Protein AF-A0A1M5W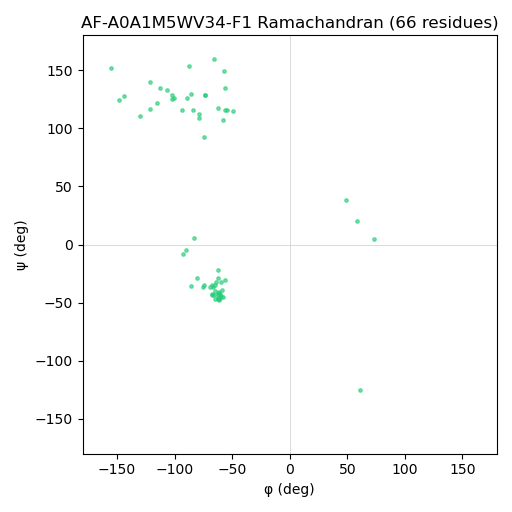V34-F1 (afdb_monomer)

Foldseek 3Di:
DDVVVVVVDQVVDDPVSVVVVVVLVVQLVVCVVVVHFSWDWDADPNDTDIDGDQADDPRGDDPPPPDD

Solvent-accessible surface area (backbone atoms only — not comparable to full-atom values): 4310 Å² total; per-residue (Å²): 135,63,72,76,58,57,61,53,51,55,76,71,44,56,68,69,58,50,49,51,52,52,53,51,52,52,51,36,50,52,31,45,75,69,75,41,77,27,65,48,79,48,78,55,97,91,42,82,43,80,50,69,61,60,58,60,90,91,45,70,53,74,76,76,73,76,82,126

Structure (mmCIF, N/CA/C/O backbone):
data_AF-A0A1M5WV34-F1
#
_entry.id   AF-A0A1M5WV34-F1
#
loop_
_atom_site.group_PDB
_atom_site.id
_atom_site.type_symbol
_atom_site.label_atom_id
_atom_site.label_alt_id
_atom_site.label_comp_id
_atom_site.label_asym_id
_atom_site.label_entity_id
_atom_site.label_seq_id
_atom_site.pdbx_PDB_ins_code
_atom_site.Cartn_x
_atom_site.Cartn_y
_atom_site.Cartn_z
_atom_site.occupancy
_atom_site.B_iso_or_equiv
_atom_site.auth_seq_id
_atom_site.auth_comp_id
_atom_site.auth_asym_id
_atom_site.auth_atom_id
_atom_site.pdbx_PDB_model_num
ATOM 1 N N . MET A 1 1 ? 6.318 -18.771 -1.736 1.00 41.28 1 MET A N 1
ATOM 2 C CA . MET A 1 1 ? 7.229 -17.606 -1.805 1.00 41.28 1 MET A CA 1
ATOM 3 C C . MET A 1 1 ? 7.406 -17.071 -0.396 1.00 41.28 1 MET A C 1
ATOM 5 O O . MET A 1 1 ? 6.423 -17.006 0.330 1.00 41.28 1 MET A O 1
ATOM 9 N N . ASN A 1 2 ? 8.644 -16.820 0.025 1.00 44.91 2 ASN A N 1
ATOM 10 C CA . ASN A 1 2 ? 8.983 -16.514 1.417 1.00 44.91 2 ASN A CA 1
ATOM 11 C C . ASN A 1 2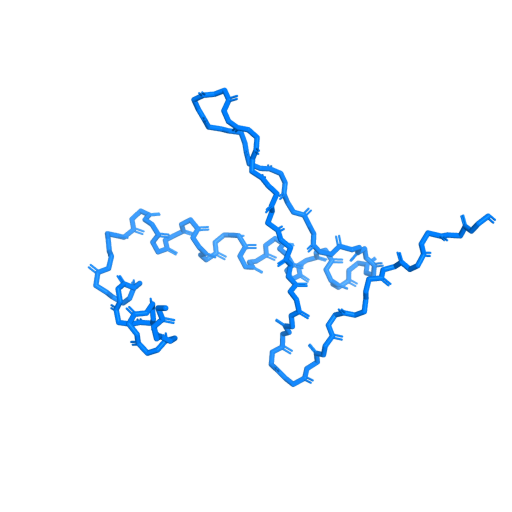 ? 8.808 -15.003 1.663 1.00 44.91 2 ASN A C 1
ATOM 13 O O . ASN A 1 2 ? 9.320 -14.215 0.872 1.00 44.91 2 ASN A O 1
ATOM 17 N N . GLN A 1 3 ? 8.093 -14.581 2.714 1.00 54.22 3 GLN A N 1
ATOM 18 C CA . GLN A 1 3 ? 7.754 -13.160 2.949 1.00 54.22 3 GLN A CA 1
ATOM 19 C C . GLN A 1 3 ? 8.995 -12.249 3.015 1.00 54.22 3 GLN A C 1
ATOM 21 O O . GLN A 1 3 ? 8.951 -11.112 2.552 1.00 54.22 3 GLN A O 1
ATOM 26 N N . ASN A 1 4 ? 10.129 -12.788 3.473 1.00 54.50 4 ASN A N 1
ATOM 27 C CA . ASN A 1 4 ? 11.413 -12.085 3.528 1.00 54.50 4 ASN A CA 1
ATOM 28 C C . ASN A 1 4 ? 11.957 -11.654 2.157 1.00 54.50 4 ASN A C 1
ATOM 30 O O . ASN A 1 4 ? 12.778 -10.745 2.107 1.00 54.50 4 ASN A O 1
ATOM 34 N N . GLN A 1 5 ? 11.528 -12.293 1.061 1.00 53.16 5 GLN A N 1
ATOM 35 C CA . GLN A 1 5 ? 11.927 -11.911 -0.300 1.00 53.16 5 GLN A CA 1
ATOM 36 C C . GLN A 1 5 ? 11.116 -10.714 -0.823 1.00 53.16 5 GLN A C 1
ATOM 38 O O . GLN A 1 5 ? 11.610 -9.937 -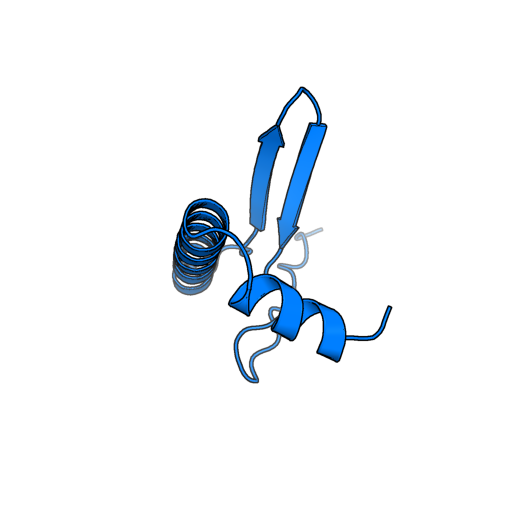1.628 1.00 53.16 5 GLN A O 1
ATOM 43 N N . LEU A 1 6 ? 9.874 -10.528 -0.362 1.00 55.50 6 LEU A N 1
ATOM 44 C CA . LEU A 1 6 ? 9.020 -9.415 -0.800 1.00 55.50 6 LEU A CA 1
ATOM 45 C C . LEU A 1 6 ? 9.446 -8.079 -0.175 1.00 55.50 6 LEU A C 1
ATOM 47 O O . LEU A 1 6 ? 9.408 -7.050 -0.846 1.00 55.50 6 LEU A O 1
ATOM 51 N N . THR A 1 7 ? 9.895 -8.092 1.082 1.00 57.28 7 THR A N 1
ATOM 52 C CA . THR A 1 7 ? 10.407 -6.895 1.771 1.00 57.28 7 THR A CA 1
ATOM 53 C C . THR A 1 7 ? 11.735 -6.4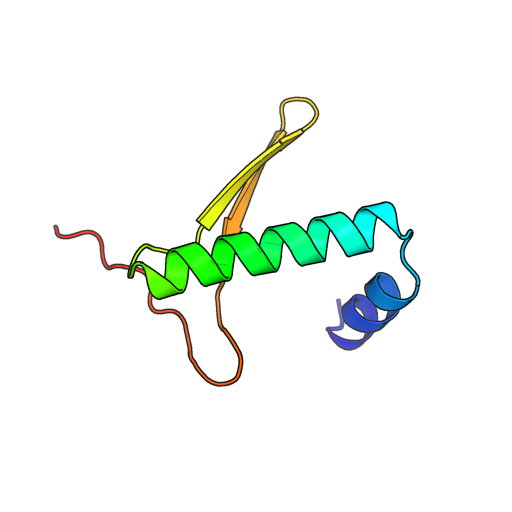07 1.195 1.00 57.28 7 THR A C 1
ATOM 55 O O . THR A 1 7 ? 11.936 -5.200 1.076 1.00 57.28 7 THR A O 1
ATOM 58 N N . THR A 1 8 ? 12.615 -7.322 0.779 1.00 58.41 8 THR A N 1
ATOM 59 C CA . THR A 1 8 ? 13.875 -6.980 0.094 1.00 58.41 8 THR A CA 1
ATOM 60 C C . THR A 1 8 ? 13.614 -6.378 -1.286 1.00 58.41 8 THR A C 1
ATOM 62 O O . THR A 1 8 ? 14.171 -5.333 -1.611 1.00 58.41 8 THR A O 1
ATOM 65 N N . ASN A 1 9 ? 12.678 -6.947 -2.050 1.00 67.25 9 ASN A N 1
ATOM 66 C CA . ASN A 1 9 ? 12.368 -6.466 -3.397 1.00 67.25 9 ASN A CA 1
ATOM 67 C C . ASN A 1 9 ? 11.777 -5.047 -3.425 1.00 67.25 9 ASN A C 1
ATOM 69 O O . ASN A 1 9 ? 12.065 -4.289 -4.346 1.00 67.25 9 ASN A O 1
ATOM 73 N N . LEU A 1 10 ? 10.967 -4.652 -2.433 1.00 75.06 10 LEU A N 1
ATOM 74 C CA . LEU A 1 10 ? 10.399 -3.298 -2.406 1.00 75.06 10 LEU A CA 1
ATOM 75 C C . LEU A 1 10 ? 11.436 -2.233 -2.013 1.00 75.06 10 LEU A C 1
ATOM 77 O O . LEU A 1 10 ? 11.407 -1.120 -2.537 1.00 75.06 10 LEU A O 1
ATOM 81 N N . ALA A 1 11 ? 12.371 -2.567 -1.118 1.00 78.50 11 ALA A N 1
ATOM 82 C CA . ALA A 1 11 ? 13.463 -1.668 -0.745 1.00 78.50 11 ALA A CA 1
ATOM 83 C C . ALA A 1 11 ? 14.398 -1.375 -1.932 1.00 78.50 11 ALA A C 1
ATOM 85 O O . ALA A 1 11 ? 14.910 -0.260 -2.053 1.00 78.50 11 ALA A O 1
ATOM 86 N N . GLU A 1 12 ? 14.560 -2.338 -2.838 1.00 85.81 12 GLU A N 1
ATOM 87 C CA . GLU A 1 12 ? 15.378 -2.226 -4.052 1.00 85.81 12 GLU A CA 1
ATOM 88 C C . GLU A 1 12 ? 14.589 -1.756 -5.288 1.00 85.81 12 GLU A C 1
ATOM 90 O O . GLU A 1 12 ? 15.192 -1.437 -6.307 1.00 85.81 12 GLU A O 1
ATOM 95 N N . ALA A 1 13 ? 13.258 -1.651 -5.201 1.00 87.69 13 ALA A N 1
ATOM 96 C CA . ALA A 1 13 ? 12.413 -1.221 -6.312 1.00 87.69 13 ALA A CA 1
ATOM 97 C C . ALA A 1 13 ? 12.656 0.241 -6.732 1.00 87.69 13 ALA A C 1
ATOM 99 O O . ALA A 1 13 ? 13.124 1.081 -5.948 1.00 87.69 13 ALA A O 1
ATOM 100 N N . ASP A 1 14 ? 12.247 0.554 -7.962 1.00 91.88 14 ASP A N 1
ATOM 101 C CA . ASP A 1 14 ? 12.262 1.910 -8.503 1.00 91.88 14 ASP A CA 1
ATOM 102 C C . ASP A 1 14 ? 11.460 2.885 -7.632 1.00 91.88 14 ASP A C 1
ATOM 104 O O . ASP A 1 14 ? 10.448 2.539 -7.012 1.00 91.88 14 ASP A O 1
ATOM 108 N N . GLN A 1 15 ? 11.888 4.150 -7.619 1.00 89.38 15 GLN A N 1
ATOM 109 C CA . GLN A 1 15 ? 11.242 5.189 -6.814 1.00 89.38 15 GLN A CA 1
ATOM 110 C C . GLN A 1 15 ? 9.763 5.382 -7.182 1.00 89.38 15 GLN A C 1
ATOM 112 O O . GLN A 1 15 ? 8.950 5.668 -6.310 1.00 89.38 15 GLN A O 1
ATOM 117 N N . SER A 1 16 ? 9.397 5.181 -8.450 1.00 91.25 16 SER A N 1
ATOM 118 C CA . SER A 1 16 ? 8.004 5.225 -8.911 1.00 91.25 16 SER A CA 1
ATOM 119 C C . SER A 1 16 ? 7.132 4.173 -8.220 1.00 91.25 16 SER A C 1
ATOM 121 O O . SER A 1 16 ? 6.031 4.489 -7.775 1.00 91.25 16 SER A O 1
ATOM 123 N N . VAL A 1 17 ? 7.640 2.948 -8.063 1.00 90.31 17 VAL A N 1
ATOM 124 C CA . VAL A 1 17 ? 6.949 1.856 -7.363 1.00 90.31 17 VAL A CA 1
ATOM 125 C C . VAL A 1 17 ? 6.833 2.168 -5.874 1.00 90.31 17 VAL A C 1
ATOM 127 O O . VAL A 1 17 ? 5.764 2.009 -5.292 1.00 90.31 17 VAL A O 1
ATOM 130 N N . LYS A 1 18 ? 7.908 2.667 -5.255 1.00 90.19 18 LYS A N 1
ATOM 131 C CA . LYS A 1 18 ? 7.896 3.077 -3.841 1.00 90.19 18 LYS A CA 1
ATOM 132 C C . LYS A 1 18 ? 6.876 4.184 -3.575 1.00 90.19 18 LYS A C 1
ATOM 134 O O . LYS A 1 18 ? 6.134 4.089 -2.602 1.00 90.19 18 LYS A O 1
ATOM 139 N N . ASN A 1 19 ? 6.814 5.190 -4.449 1.00 93.06 19 ASN A N 1
ATOM 140 C CA . ASN A 1 19 ? 5.834 6.271 -4.358 1.00 93.06 19 ASN A CA 1
ATOM 141 C C . ASN A 1 19 ? 4.407 5.729 -4.493 1.00 93.06 19 ASN A C 1
ATOM 143 O O . ASN A 1 19 ? 3.571 6.024 -3.650 1.00 93.06 19 ASN A O 1
ATOM 147 N N . PHE A 1 20 ? 4.157 4.860 -5.476 1.00 90.31 20 PHE A N 1
ATOM 148 C CA . PHE A 1 20 ? 2.849 4.228 -5.649 1.00 90.31 20 PHE A CA 1
ATOM 149 C C . PHE A 1 20 ? 2.405 3.447 -4.403 1.00 90.31 20 PHE A C 1
ATOM 151 O O . PHE A 1 20 ? 1.268 3.585 -3.959 1.00 90.31 20 PHE A O 1
ATOM 158 N N . ILE A 1 21 ? 3.302 2.659 -3.798 1.00 90.25 21 ILE A N 1
ATOM 159 C CA . ILE A 1 21 ? 2.995 1.937 -2.556 1.00 90.25 21 ILE A CA 1
ATOM 160 C C . ILE A 1 21 ? 2.741 2.904 -1.392 1.00 90.25 21 ILE A C 1
ATOM 162 O O . ILE A 1 21 ? 1.830 2.664 -0.601 1.00 90.25 21 ILE A O 1
ATOM 166 N N . ALA A 1 22 ? 3.504 3.995 -1.281 1.00 90.88 22 ALA A N 1
ATOM 167 C CA . ALA A 1 22 ? 3.275 5.009 -0.254 1.00 90.88 22 ALA A CA 1
ATOM 168 C C . ALA A 1 22 ? 1.885 5.650 -0.394 1.00 90.88 22 ALA A C 1
ATOM 170 O O . ALA A 1 22 ? 1.142 5.699 0.587 1.00 90.88 22 ALA A O 1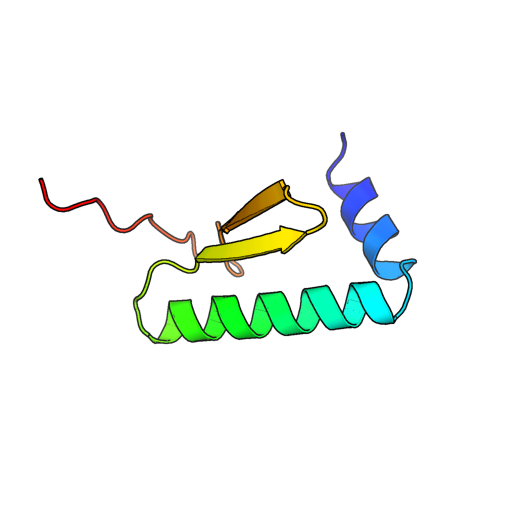
ATOM 171 N N . ASP A 1 23 ? 1.505 6.055 -1.607 1.00 92.50 23 ASP A N 1
ATOM 172 C CA . ASP A 1 23 ? 0.192 6.642 -1.894 1.00 92.50 23 ASP A CA 1
ATOM 173 C C . ASP A 1 23 ? -0.944 5.650 -1.596 1.00 92.50 23 ASP A C 1
ATOM 175 O O . ASP A 1 23 ? -1.940 6.004 -0.962 1.00 92.50 23 ASP A O 1
ATOM 179 N N . LEU A 1 24 ? -0.763 4.378 -1.967 1.00 91.06 24 LEU A N 1
ATOM 180 C CA . LEU A 1 24 ? -1.727 3.311 -1.699 1.00 91.06 24 LEU A CA 1
ATOM 181 C C . LEU A 1 24 ? -1.939 3.087 -0.193 1.00 91.06 24 LEU A C 1
ATOM 183 O O . LEU A 1 24 ? -3.075 2.962 0.265 1.00 91.06 24 LEU A O 1
ATOM 187 N N . LEU A 1 25 ? -0.862 3.071 0.595 1.00 89.69 25 LEU A N 1
ATOM 188 C CA . LEU A 1 25 ? -0.952 2.935 2.051 1.00 89.69 25 LEU A CA 1
ATOM 189 C C . LEU A 1 25 ? -1.619 4.150 2.706 1.00 89.69 25 LEU A C 1
ATOM 191 O O . LEU A 1 25 ? -2.371 3.985 3.669 1.00 89.69 25 LEU A O 1
ATOM 195 N N . VAL A 1 26 ? -1.364 5.358 2.196 1.00 90.75 26 VAL A N 1
ATOM 196 C CA . VAL A 1 26 ? -2.020 6.582 2.676 1.00 90.75 26 VAL A CA 1
ATOM 197 C C . VAL A 1 26 ? -3.526 6.509 2.441 1.00 90.75 26 VAL A C 1
ATOM 199 O O . VAL A 1 26 ? -4.292 6.760 3.372 1.00 90.75 26 VAL A O 1
ATOM 202 N N . GLU A 1 27 ? -3.952 6.116 1.243 1.00 91.38 27 GLU A N 1
ATOM 203 C CA . GLU A 1 27 ? -5.372 6.023 0.902 1.00 91.38 27 GLU A CA 1
ATOM 204 C C . GLU A 1 27 ? -6.094 4.950 1.729 1.00 91.38 27 GLU A C 1
ATOM 206 O O . GLU A 1 27 ? -7.113 5.235 2.361 1.00 91.38 27 GLU A O 1
ATOM 211 N N . LEU A 1 28 ? -5.524 3.746 1.841 1.00 90.31 28 LEU A N 1
ATOM 212 C CA . LEU A 1 28 ? -6.093 2.678 2.673 1.00 90.31 28 LEU A CA 1
ATOM 213 C C . LEU A 1 28 ? -6.211 3.098 4.148 1.00 90.31 28 LEU A C 1
ATOM 215 O O . LEU A 1 28 ? -7.206 2.803 4.809 1.00 90.31 28 LEU A O 1
ATOM 219 N N . ASN A 1 29 ? -5.224 3.827 4.674 1.00 87.31 29 ASN A N 1
ATOM 220 C CA . ASN A 1 29 ? -5.271 4.355 6.037 1.00 87.31 29 ASN A CA 1
ATOM 221 C C . ASN A 1 29 ? -6.345 5.444 6.208 1.00 87.31 29 ASN A C 1
ATOM 223 O O . ASN A 1 29 ? -6.969 5.538 7.266 1.00 87.31 29 ASN A O 1
ATOM 227 N N . ASN A 1 30 ? -6.587 6.269 5.188 1.00 88.69 30 ASN A N 1
ATOM 228 C CA . ASN A 1 30 ? -7.672 7.249 5.216 1.00 88.69 30 ASN A CA 1
ATOM 229 C C . ASN A 1 30 ? -9.040 6.558 5.252 1.00 88.69 30 ASN A C 1
ATOM 231 O O . ASN A 1 30 ? -9.878 6.928 6.075 1.00 88.69 30 ASN A O 1
ATOM 235 N N . GLN A 1 31 ? -9.234 5.515 4.443 1.00 88.69 31 GLN A N 1
ATOM 236 C CA . GLN A 1 31 ? -10.455 4.704 4.449 1.00 88.69 31 GLN A CA 1
ATOM 237 C C . GLN A 1 31 ? -10.674 4.015 5.801 1.00 88.69 31 GLN A C 1
ATOM 239 O O . GLN A 1 31 ? -11.784 4.038 6.343 1.00 88.69 31 GLN A O 1
ATOM 244 N N . LEU A 1 32 ? -9.601 3.498 6.405 1.00 85.44 32 LEU A N 1
ATOM 245 C CA . LEU A 1 32 ? -9.651 2.908 7.739 1.00 85.44 32 LEU A CA 1
ATOM 246 C C . LEU A 1 32 ? -10.112 3.920 8.802 1.00 85.44 32 LEU A C 1
ATOM 248 O O . LEU A 1 32 ? -10.994 3.623 9.607 1.00 85.44 32 LEU A O 1
ATOM 252 N N . LYS A 1 33 ? -9.560 5.142 8.789 1.00 85.06 33 LYS A N 1
ATOM 253 C CA . LYS A 1 33 ? -9.966 6.225 9.707 1.00 85.06 33 LYS A CA 1
ATOM 254 C C . LYS A 1 33 ? -11.427 6.640 9.530 1.00 85.06 33 LYS A C 1
ATOM 256 O O . LYS A 1 33 ? -12.048 7.086 10.490 1.00 85.06 33 LYS A O 1
ATOM 261 N N . GLN A 1 34 ? -11.967 6.493 8.324 1.00 85.69 34 GLN A N 1
ATOM 262 C CA . GLN A 1 34 ? -13.367 6.776 8.003 1.00 85.69 34 GLN A CA 1
ATOM 263 C C . GLN A 1 34 ? -14.315 5.614 8.351 1.00 85.69 34 GLN A C 1
ATOM 265 O O . GLN A 1 34 ? -15.501 5.698 8.051 1.00 85.69 34 GLN A O 1
ATOM 270 N N . GLN A 1 35 ? -13.819 4.545 8.995 1.00 77.50 35 GLN A N 1
ATOM 271 C CA . GLN A 1 35 ? -14.570 3.313 9.297 1.00 77.50 35 GLN A CA 1
ATOM 272 C C . GLN A 1 35 ? -15.143 2.617 8.051 1.00 77.50 35 GLN A C 1
ATOM 274 O O . GLN A 1 35 ? -16.062 1.805 8.147 1.00 77.50 35 GLN A O 1
ATOM 279 N N . SER A 1 36 ? -14.592 2.923 6.878 1.00 76.69 36 SER A N 1
ATOM 280 C CA . SER A 1 36 ? -14.888 2.215 5.635 1.00 76.69 36 SER A CA 1
ATOM 281 C C . SER A 1 36 ? -13.967 1.008 5.477 1.00 76.69 36 SER A C 1
ATOM 283 O O . SER A 1 36 ? -12.863 0.988 6.024 1.00 76.69 36 SER A O 1
ATOM 285 N N . GLU A 1 37 ? -14.417 -0.009 4.739 1.00 84.19 37 GLU A N 1
ATOM 286 C CA . GLU A 1 37 ? -13.566 -1.145 4.384 1.00 84.19 37 GLU A CA 1
ATOM 2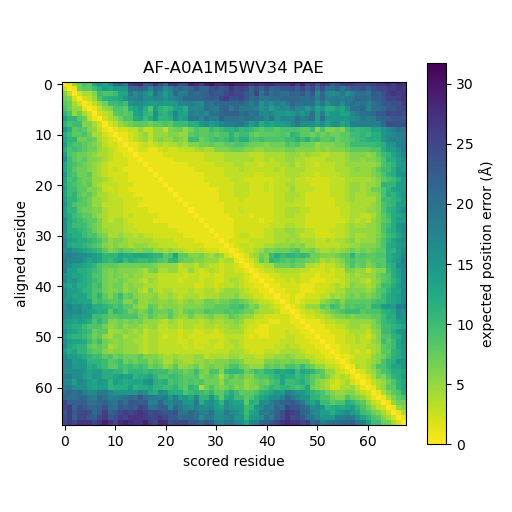87 C C . GLU A 1 37 ? -12.389 -0.637 3.530 1.00 84.19 37 GLU A C 1
ATOM 289 O O . GLU A 1 37 ? -12.631 -0.095 2.450 1.00 84.19 37 GLU A O 1
ATOM 294 N N . PRO A 1 38 ? -11.130 -0.772 3.991 1.00 87.38 38 PRO A N 1
ATOM 295 C CA . PRO A 1 38 ? -9.969 -0.242 3.287 1.00 87.38 38 PRO A CA 1
ATOM 296 C C . PRO A 1 38 ? -9.654 -1.112 2.063 1.00 87.38 38 PRO A C 1
ATOM 298 O O . PRO A 1 38 ? -8.941 -2.120 2.148 1.00 87.38 38 PRO A O 1
ATOM 301 N N . CYS A 1 39 ? -10.218 -0.724 0.923 1.00 89.88 39 CYS A N 1
ATOM 302 C CA . CYS A 1 39 ? -10.180 -1.453 -0.333 1.00 89.88 39 CYS A CA 1
ATOM 303 C C . CYS A 1 39 ? -10.076 -0.487 -1.518 1.00 89.88 39 CYS A C 1
ATOM 305 O O . CYS A 1 39 ? -10.895 0.416 -1.687 1.00 89.88 39 CYS A O 1
ATOM 307 N N . ILE A 1 40 ? -9.096 -0.720 -2.391 1.00 90.12 40 ILE A N 1
ATOM 308 C CA . ILE A 1 40 ? -8.871 0.078 -3.600 1.00 90.12 40 ILE A CA 1
ATOM 309 C C . ILE A 1 40 ? -8.952 -0.828 -4.824 1.00 90.12 40 ILE A C 1
ATOM 311 O O . ILE A 1 40 ? -8.436 -1.946 -4.826 1.00 90.12 40 ILE A O 1
ATOM 315 N N . HIS A 1 41 ? -9.577 -0.314 -5.878 1.00 90.94 41 HIS A N 1
ATOM 316 C CA . HIS A 1 41 ? -9.589 -0.935 -7.193 1.00 90.94 41 HIS A CA 1
ATOM 317 C C . HIS A 1 41 ? -8.599 -0.207 -8.098 1.00 90.94 41 HIS A C 1
ATOM 319 O O . HIS A 1 41 ? -8.675 1.012 -8.251 1.00 90.94 41 HIS A O 1
ATOM 325 N N . VAL A 1 42 ? -7.675 -0.953 -8.692 1.00 89.19 42 VAL A N 1
ATOM 326 C CA . VAL A 1 42 ? -6.687 -0.439 -9.638 1.00 89.19 42 VAL A CA 1
ATOM 327 C C . VAL A 1 42 ? -6.956 -1.073 -10.990 1.00 89.19 42 VAL A C 1
ATOM 329 O O . VAL A 1 42 ? -6.939 -2.295 -11.122 1.00 89.19 42 VAL A O 1
ATOM 332 N N . GLU A 1 43 ? -7.195 -0.242 -11.997 1.00 89.62 43 GLU A N 1
ATOM 333 C CA . GLU A 1 43 ? -7.323 -0.689 -13.378 1.00 89.62 43 GLU A CA 1
ATOM 334 C C . GLU A 1 43 ? -6.018 -0.428 -14.131 1.00 89.62 43 GLU A C 1
ATOM 336 O O . GLU A 1 43 ? -5.505 0.693 -14.150 1.00 89.62 43 GLU A O 1
ATOM 341 N N . TYR A 1 44 ? -5.463 -1.466 -14.752 1.00 84.12 44 TYR A N 1
ATOM 342 C CA . TYR A 1 44 ? -4.235 -1.356 -15.530 1.00 84.12 44 TYR A CA 1
ATOM 343 C C . TYR A 1 44 ? -4.233 -2.347 -16.692 1.00 84.12 44 TYR A C 1
ATOM 345 O O . TYR A 1 44 ? -4.413 -3.544 -16.491 1.00 84.12 44 TYR A O 1
ATOM 353 N N . PHE A 1 45 ? -4.049 -1.858 -17.923 1.00 88.19 45 PHE A N 1
ATOM 354 C CA . PHE A 1 45 ? -4.122 -2.665 -19.156 1.00 88.19 45 PHE A CA 1
ATOM 355 C C . PHE A 1 45 ? -5.378 -3.557 -19.259 1.00 88.19 45 PHE A C 1
ATOM 357 O O . PHE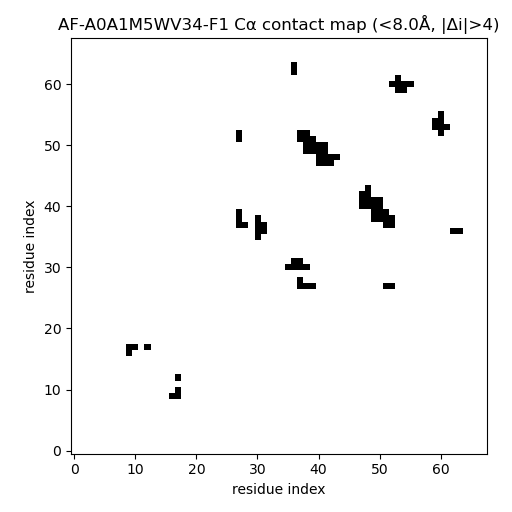 A 1 45 ? -5.307 -4.694 -19.720 1.00 88.19 45 PHE A O 1
ATOM 364 N N . GLY A 1 46 ? -6.536 -3.056 -18.815 1.00 90.00 46 GLY A N 1
ATOM 365 C CA . GLY A 1 46 ? -7.794 -3.816 -18.810 1.00 90.00 46 GLY A CA 1
ATOM 366 C C . GLY A 1 46 ? -7.870 -4.909 -17.738 1.00 90.00 46 GLY A C 1
ATOM 367 O O . GLY A 1 46 ? -8.844 -5.658 -17.694 1.00 90.00 46 GLY A O 1
ATOM 368 N N . VAL A 1 47 ? -6.865 -5.008 -16.864 1.00 92.25 47 VAL A N 1
ATOM 369 C CA . VAL A 1 47 ? -6.910 -5.827 -15.653 1.00 92.25 47 VAL A CA 1
ATOM 370 C C . VAL A 1 47 ? -7.469 -4.979 -14.520 1.00 92.25 47 VAL A C 1
ATOM 372 O O . VAL A 1 47 ? -6.929 -3.916 -14.218 1.00 92.25 47 VAL A O 1
ATOM 375 N N . LEU A 1 48 ? -8.520 -5.477 -13.871 1.00 91.88 48 LEU A N 1
ATOM 376 C CA . LEU A 1 48 ? -9.025 -4.928 -12.618 1.00 91.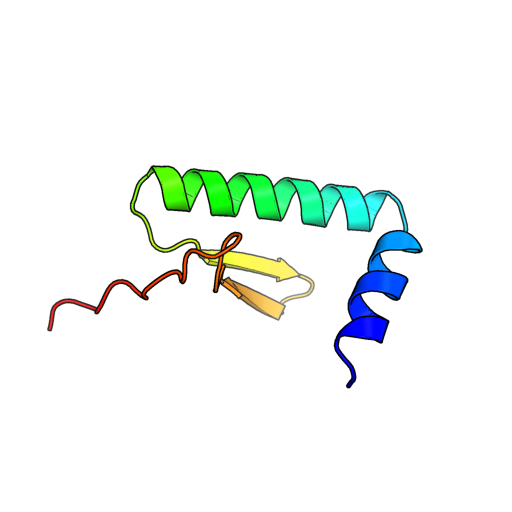88 48 LEU A CA 1
ATOM 377 C C . LEU A 1 48 ? -8.392 -5.690 -11.450 1.00 91.88 48 LEU A C 1
ATOM 379 O O . LEU A 1 48 ? -8.622 -6.888 -11.285 1.00 91.88 48 LEU A O 1
ATOM 383 N N . MET A 1 49 ? -7.593 -4.994 -10.648 1.00 90.56 49 MET A N 1
ATOM 384 C CA . MET A 1 49 ? -6.974 -5.513 -9.433 1.00 90.56 49 MET A CA 1
ATOM 385 C C . MET A 1 49 ? -7.664 -4.921 -8.206 1.00 90.56 49 MET A C 1
ATOM 387 O O . MET A 1 49 ? -7.855 -3.712 -8.117 1.00 90.56 49 MET A O 1
ATOM 391 N N . GLU A 1 50 ? -8.000 -5.773 -7.243 1.00 91.75 50 GLU A N 1
ATOM 392 C CA . GLU A 1 50 ? -8.499 -5.356 -5.933 1.00 91.75 50 GLU A CA 1
ATOM 393 C C . GLU A 1 50 ? -7.368 -5.468 -4.903 1.00 91.75 50 GLU A C 1
ATOM 395 O O . GLU A 1 50 ? -6.711 -6.507 -4.802 1.00 91.75 50 GLU A O 1
ATOM 400 N N . ILE A 1 51 ? -7.134 -4.396 -4.144 1.00 89.94 51 ILE A N 1
ATOM 401 C CA . ILE A 1 51 ? -6.116 -4.335 -3.094 1.00 89.94 51 ILE A CA 1
ATOM 402 C C . ILE A 1 51 ? -6.805 -4.005 -1.773 1.00 89.94 51 ILE A C 1
ATOM 404 O O . ILE A 1 51 ? -7.372 -2.925 -1.611 1.00 89.94 51 ILE A O 1
ATOM 408 N N . LYS A 1 52 ? -6.736 -4.943 -0.824 1.00 89.75 52 LYS A N 1
ATOM 409 C CA . LYS A 1 52 ? -7.356 -4.843 0.504 1.00 89.75 52 LYS A CA 1
ATOM 410 C C . LYS A 1 52 ? -6.302 -4.742 1.595 1.00 89.75 52 LYS A C 1
ATOM 412 O O . LYS A 1 52 ? -5.348 -5.523 1.613 1.00 89.75 52 LYS A O 1
ATOM 417 N N . LEU A 1 53 ? -6.501 -3.823 2.538 1.00 87.25 53 LEU A N 1
ATOM 418 C CA . LEU A 1 53 ? -5.685 -3.770 3.747 1.00 87.25 53 LEU A CA 1
ATOM 419 C C . LEU A 1 53 ? -6.176 -4.838 4.730 1.00 87.25 53 LEU A C 1
ATOM 421 O O . LEU A 1 53 ? -7.277 -4.743 5.261 1.00 87.25 53 LEU A O 1
ATOM 425 N N . LEU A 1 54 ? -5.352 -5.857 4.973 1.00 84.69 54 LEU A N 1
ATOM 426 C CA . LEU A 1 54 ? -5.702 -6.977 5.857 1.00 84.69 54 LEU A CA 1
ATOM 427 C C . LEU A 1 54 ? -5.399 -6.682 7.332 1.00 84.69 54 LEU A C 1
ATOM 429 O O . LEU A 1 54 ? -6.118 -7.118 8.229 1.00 84.69 54 LEU A O 1
ATOM 433 N N . ALA A 1 55 ? -4.318 -5.950 7.589 1.00 82.19 55 ALA A N 1
ATOM 434 C CA . ALA A 1 55 ? -3.889 -5.564 8.925 1.00 82.19 55 ALA A CA 1
ATOM 435 C C . ALA A 1 55 ? -3.044 -4.289 8.861 1.00 82.19 55 ALA A C 1
ATOM 437 O O . ALA A 1 55 ? -2.358 -4.040 7.867 1.00 82.19 55 ALA A O 1
ATOM 438 N N . PHE A 1 56 ? -3.065 -3.510 9.940 1.00 80.38 56 PHE A N 1
ATOM 439 C CA . PHE A 1 56 ? -2.187 -2.361 10.133 1.00 80.38 56 PHE A CA 1
ATOM 440 C C . PHE A 1 56 ? -1.533 -2.441 11.517 1.00 80.38 56 PHE A C 1
ATOM 442 O O . PHE A 1 56 ? -2.200 -2.321 12.545 1.00 80.38 56 PHE A O 1
ATOM 449 N N . GLY A 1 57 ? -0.220 -2.685 11.558 1.00 79.69 57 GLY A N 1
ATOM 450 C CA . GLY A 1 57 ? 0.471 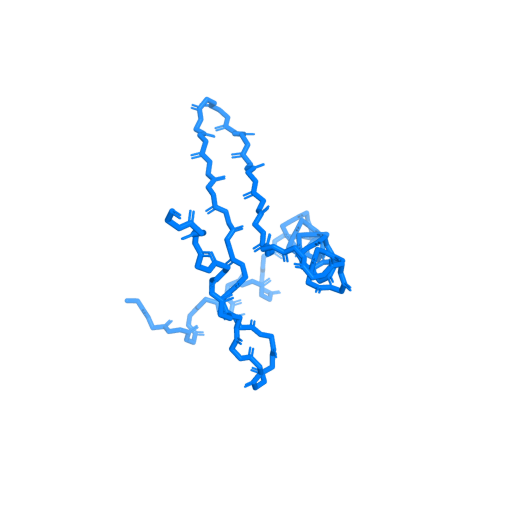-3.020 12.806 1.00 79.69 57 GLY A CA 1
ATOM 451 C C . GLY A 1 57 ? -0.083 -4.314 13.413 1.00 79.69 57 GLY A C 1
ATOM 452 O O . GLY A 1 57 ? -0.141 -5.337 12.737 1.00 79.69 57 GLY A O 1
ATOM 453 N N . GLU A 1 58 ? -0.517 -4.259 14.672 1.00 75.50 58 GLU A N 1
ATOM 454 C CA . GLU A 1 58 ? -1.159 -5.387 15.370 1.00 75.50 58 GLU A CA 1
ATOM 455 C C . GLU A 1 58 ? -2.691 -5.411 15.203 1.00 75.50 58 GLU A C 1
ATOM 457 O O . GLU A 1 58 ? -3.355 -6.349 15.646 1.00 75.50 58 GLU A O 1
ATOM 462 N N . GLN A 1 59 ? -3.279 -4.394 14.561 1.00 70.19 59 GLN A N 1
ATOM 463 C CA . GLN A 1 59 ? -4.720 -4.337 14.331 1.00 70.19 59 GLN A CA 1
ATOM 464 C C . GLN A 1 59 ? -5.093 -5.136 13.085 1.00 70.19 59 GLN A C 1
ATOM 466 O O . GLN A 1 59 ? -4.729 -4.782 11.963 1.00 70.19 59 GLN A O 1
ATOM 471 N N . GLN A 1 60 ? -5.862 -6.204 13.289 1.00 74.88 60 GLN A N 1
ATOM 472 C CA . GLN A 1 60 ? -6.515 -6.923 12.202 1.00 74.88 60 GLN A CA 1
ATOM 473 C C . GLN A 1 60 ? -7.691 -6.095 11.682 1.00 74.88 60 GLN A C 1
ATOM 475 O O . GLN A 1 60 ? -8.551 -5.678 12.462 1.00 74.88 60 GLN A O 1
ATOM 480 N N . ILE A 1 61 ? -7.743 -5.880 10.368 1.00 77.25 61 ILE A N 1
ATOM 481 C CA . ILE A 1 61 ? -8.909 -5.274 9.733 1.00 77.25 61 ILE A CA 1
ATOM 482 C C . ILE A 1 61 ? -9.964 -6.371 9.612 1.00 77.25 61 ILE A C 1
ATOM 484 O O . ILE A 1 61 ? -9.813 -7.323 8.846 1.00 77.25 61 ILE A O 1
ATOM 488 N N . THR A 1 62 ? -11.028 -6.273 10.405 1.00 65.62 62 THR A N 1
ATOM 489 C CA . THR A 1 62 ? -12.190 -7.145 10.227 1.00 65.62 62 THR A CA 1
ATOM 490 C C . THR A 1 62 ? -12.954 -6.678 8.988 1.00 65.62 62 THR A C 1
ATOM 492 O O . THR A 1 62 ? -13.256 -5.488 8.888 1.00 65.62 62 THR A O 1
ATOM 495 N N . PRO A 1 63 ? -13.278 -7.572 8.035 1.00 62.34 63 PRO A N 1
ATOM 496 C CA . PRO A 1 63 ? -14.161 -7.216 6.933 1.00 62.34 63 PRO A CA 1
ATOM 497 C C . PRO A 1 63 ? -15.481 -6.702 7.510 1.00 62.34 63 PRO A C 1
ATOM 499 O O . PRO A 1 63 ? -16.024 -7.331 8.424 1.00 62.34 63 PRO A O 1
ATOM 502 N N . CYS A 1 64 ? -16.011 -5.592 6.985 1.00 52.19 64 CYS A N 1
ATOM 503 C CA . CYS A 1 64 ? -17.392 -5.213 7.271 1.00 52.19 64 CYS A CA 1
ATOM 504 C C . CYS A 1 64 ? -18.270 -6.385 6.824 1.00 52.19 64 CYS A C 1
ATOM 506 O O . CYS A 1 64 ? -18.403 -6.656 5.631 1.00 52.19 64 CYS A O 1
ATOM 508 N N . GLN A 1 65 ? -18.818 -7.138 7.781 1.00 50.03 65 GLN A N 1
ATOM 509 C CA . GLN A 1 65 ? -19.779 -8.187 7.475 1.00 50.03 65 GLN A CA 1
ATOM 510 C C . GLN A 1 65 ? -20.912 -7.515 6.703 1.00 50.03 65 GLN A C 1
ATOM 512 O O . GLN A 1 65 ? -21.566 -6.619 7.237 1.00 50.03 65 GLN A O 1
ATOM 517 N N . LYS A 1 66 ? -21.103 -7.896 5.432 1.00 45.88 66 LYS A N 1
ATOM 518 C CA . LYS A 1 66 ? -22.278 -7.479 4.664 1.00 45.88 66 LYS A CA 1
ATOM 519 C C . LYS A 1 66 ? -23.491 -7.773 5.539 1.00 45.88 66 LYS A C 1
ATOM 521 O O . LYS A 1 66 ? -23.722 -8.935 5.871 1.00 45.88 66 LYS A O 1
ATOM 526 N N . ALA A 1 67 ? -24.202 -6.724 5.946 1.00 43.94 67 ALA A N 1
ATOM 527 C CA . ALA A 1 67 ? -25.498 -6.877 6.578 1.00 43.94 67 ALA A CA 1
ATOM 528 C C . ALA A 1 67 ? -26.359 -7.706 5.616 1.00 43.94 67 ALA A C 1
ATOM 530 O O . ALA A 1 67 ? -26.538 -7.315 4.460 1.00 43.94 67 ALA A O 1
ATOM 531 N N . LEU A 1 68 ? -26.740 -8.899 6.078 1.00 39.16 68 LEU A N 1
ATOM 532 C CA . LEU A 1 68 ? -27.677 -9.799 5.408 1.00 39.16 68 LEU A CA 1
ATOM 533 C C . LEU A 1 68 ? -29.036 -9.121 5.231 1.00 39.16 68 LEU A C 1
ATOM 535 O O . LEU A 1 68 ? -29.472 -8.439 6.188 1.00 39.16 68 LEU A O 1
#

Nearest PDB structures (foldseek):
  2zxi-assembly2_D  TM=5.668E-01  e=5.711E+00  Aquifex aeolicus
  2zxi-assembly1_B  TM=5.679E-01  e=5.711E+00  Aquifex aeolicus
  7t4s-assembly1_B  TM=4.436E-01  e=6.536E+00  Human betaherpesvirus 5
  5cjw-assembly1_B  TM=3.417E-01  e=9.793E+00  Cupriavidus metallidurans CH34

Sequence (68 aa):
MNQNQLTTNLAEADQSVKNFIADLLVELNNQLKQQSEPCIHVEYFGVLMEIKLLAFGEQQITPCQKAL

Radius of gyration: 14.05 Å; Cα contacts (8 Å, |Δi|>4): 45; chains: 1; bounding box: 43×25×34 Å

Organism: NCBI:txid1216006

pLDDT: mean 78.72, std 15.65, range [39.16, 93.06]

Secondary structure (DSSP, 8-state):
--HHHHHHHHHHS-HHHHHHHHHHHHHHHHHHHTTS--EEEEEETTEEEEEE--EETTEE--------

Mean predicted aligned error: 8.37 Å